Protein AF-A0A527JFG0-F1 (afdb_monomer_lite)

pLDDT: mean 91.35, std 10.37, range [49.12, 97.56]

Foldseek 3Di:
DPPQKAFDPDKAWFADPPPRAIKIFGIWGRPDVQIWTWIWDADPVGIDIDTHNDTHHDDD

Secondary structure (DSSP, 8-state):
----EEEEEEEEEEE-TTT--EEEEEEEE-SSSS-EEEEEEEETTEEEEEEES--EE---

Sequence (60 aa):
MVNAVIALQTQIKAKHPTTGKPITIVGVDTSTPEPRLIVVHRGPKGIYAEAVDHAEEVPE

Structure (mmCIF, N/CA/C/O backbone):
data_AF-A0A527JFG0-F1
#
_entry.id   AF-A0A527JFG0-F1
#
loop_
_atom_site.group_PDB
_atom_site.id
_atom_site.type_symbol
_atom_site.label_atom_id
_atom_site.label_alt_id
_atom_site.label_comp_id
_atom_site.label_asym_id
_atom_site.label_entity_id
_atom_site.label_seq_id
_atom_site.pdbx_PDB_ins_code
_atom_site.Cartn_x
_atom_site.Cartn_y
_atom_site.Cartn_z
_atom_site.occupancy
_atom_site.B_iso_or_equiv
_atom_site.auth_seq_id
_atom_site.auth_comp_id
_atom_site.auth_asym_id
_atom_site.auth_atom_id
_atom_site.pdbx_PDB_model_num
ATOM 1 N N . MET A 1 1 ? 9.521 -9.948 -20.181 1.00 49.12 1 MET A N 1
AT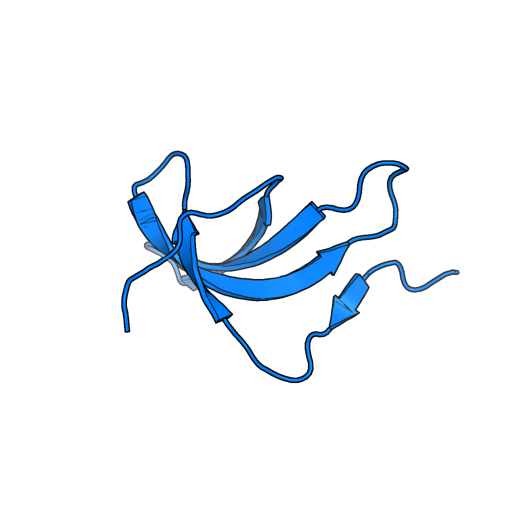OM 2 C CA . MET A 1 1 ? 8.519 -9.360 -19.269 1.00 49.12 1 MET A CA 1
ATOM 3 C C . MET A 1 1 ? 9.250 -8.977 -18.002 1.00 49.12 1 MET A C 1
ATOM 5 O O . MET A 1 1 ? 9.746 -9.868 -17.327 1.00 49.12 1 MET A O 1
ATOM 9 N N . VAL A 1 2 ? 9.420 -7.684 -17.734 1.00 54.84 2 VAL A N 1
ATOM 10 C CA . VAL A 1 2 ? 9.929 -7.249 -16.429 1.00 54.84 2 VAL A CA 1
ATOM 11 C C . VAL A 1 2 ? 8.742 -7.362 -15.479 1.00 54.84 2 VAL A C 1
ATOM 13 O O . VAL A 1 2 ? 7.720 -6.724 -15.721 1.00 54.84 2 VAL A O 1
ATOM 16 N N . ASN A 1 3 ? 8.823 -8.238 -14.476 1.00 60.53 3 ASN A N 1
ATOM 17 C CA . ASN A 1 3 ? 7.824 -8.273 -13.409 1.00 60.53 3 ASN A CA 1
ATOM 18 C C . ASN A 1 3 ? 7.918 -6.940 -12.673 1.00 60.53 3 ASN A C 1
ATOM 20 O O . ASN A 1 3 ? 8.865 -6.701 -11.932 1.00 60.53 3 ASN A O 1
ATOM 24 N N . ALA A 1 4 ? 6.972 -6.056 -12.961 1.00 85.69 4 ALA A N 1
ATOM 25 C CA . ALA A 1 4 ? 7.051 -4.650 -12.607 1.00 85.69 4 ALA A CA 1
ATOM 26 C C . ALA A 1 4 ? 6.574 -4.345 -11.181 1.00 85.69 4 ALA A C 1
ATOM 28 O O . ALA A 1 4 ? 6.392 -3.188 -10.844 1.00 85.69 4 ALA A O 1
ATOM 29 N N . VAL A 1 5 ? 6.372 -5.364 -10.342 1.00 92.56 5 VAL A N 1
ATOM 30 C CA . VAL A 1 5 ? 5.998 -5.191 -8.936 1.00 92.56 5 VAL A CA 1
ATOM 31 C C . VAL A 1 5 ? 7.052 -5.844 -8.055 1.00 92.56 5 VAL A C 1
ATOM 33 O O . VAL A 1 5 ? 7.305 -7.046 -8.151 1.00 92.56 5 VAL A O 1
ATOM 36 N N . ILE A 1 6 ? 7.641 -5.044 -7.173 1.00 94.56 6 ILE A N 1
ATOM 37 C CA . ILE A 1 6 ? 8.598 -5.471 -6.158 1.00 94.56 6 ILE A CA 1
ATOM 38 C C . ILE A 1 6 ? 7.831 -5.642 -4.849 1.00 94.56 6 ILE A C 1
ATOM 40 O O . ILE A 1 6 ? 7.330 -4.668 -4.290 1.00 94.56 6 ILE A O 1
ATOM 44 N N . ALA A 1 7 ? 7.718 -6.874 -4.355 1.00 95.44 7 ALA A N 1
ATOM 45 C CA . ALA A 1 7 ? 7.108 -7.135 -3.054 1.00 95.44 7 ALA A CA 1
ATOM 46 C C . ALA A 1 7 ? 8.018 -6.640 -1.919 1.00 95.44 7 ALA A C 1
ATOM 48 O O . ALA A 1 7 ? 9.236 -6.830 -1.962 1.00 95.44 7 ALA A O 1
ATOM 49 N N . LEU A 1 8 ? 7.429 -6.031 -0.889 1.00 94.88 8 LEU A N 1
ATOM 50 C CA . LEU A 1 8 ? 8.170 -5.627 0.303 1.00 94.88 8 LEU A CA 1
ATOM 51 C C . LEU A 1 8 ? 8.468 -6.842 1.188 1.00 94.88 8 LEU A C 1
ATOM 53 O O . LEU A 1 8 ? 7.633 -7.731 1.343 1.00 94.88 8 LEU A O 1
ATOM 57 N N . GLN A 1 9 ? 9.644 -6.848 1.822 1.00 94.62 9 GLN A N 1
ATOM 58 C CA . GLN A 1 9 ? 9.988 -7.862 2.828 1.00 94.62 9 GLN A CA 1
ATOM 59 C C . GLN A 1 9 ? 9.111 -7.746 4.082 1.00 94.62 9 GLN A C 1
ATOM 61 O O . GLN A 1 9 ? 8.744 -8.758 4.675 1.00 94.62 9 GLN A O 1
ATOM 66 N N . THR A 1 10 ? 8.739 -6.515 4.445 1.00 94.88 10 THR A N 1
ATOM 67 C CA . THR A 1 10 ? 7.865 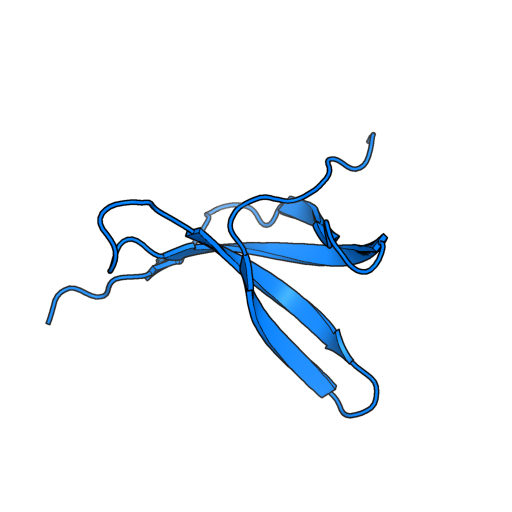-6.206 5.579 1.00 94.88 10 THR A CA 1
ATOM 68 C C . THR A 1 10 ? 6.668 -5.407 5.089 1.00 94.88 10 THR A C 1
ATOM 70 O O . THR A 1 10 ? 6.823 -4.429 4.360 1.00 94.88 10 THR A O 1
ATOM 73 N N . GLN A 1 11 ? 5.471 -5.818 5.502 1.00 94.75 11 GLN A N 1
ATOM 74 C CA . GLN A 1 11 ? 4.241 -5.092 5.201 1.00 94.75 11 GLN A CA 1
ATOM 75 C C . GLN A 1 11 ? 4.101 -3.882 6.124 1.00 94.75 11 GLN A C 1
ATOM 77 O O . GLN A 1 11 ? 4.290 -4.002 7.335 1.00 94.75 11 GLN A O 1
ATOM 82 N N . ILE A 1 12 ? 3.728 -2.735 5.561 1.00 95.75 12 ILE A N 1
ATOM 83 C CA . ILE A 1 12 ? 3.613 -1.477 6.307 1.00 95.75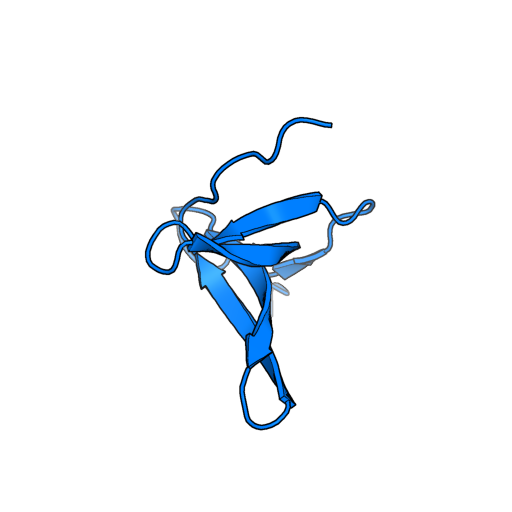 12 ILE A CA 1
ATOM 84 C C . ILE A 1 12 ? 2.132 -1.140 6.473 1.00 95.75 12 ILE A C 1
ATOM 86 O O . ILE A 1 12 ? 1.386 -1.089 5.494 1.00 95.75 12 ILE A O 1
ATOM 90 N N . LYS A 1 13 ? 1.686 -0.917 7.713 1.00 96.31 13 LYS A N 1
ATOM 91 C CA . LYS A 1 13 ? 0.326 -0.436 7.991 1.00 96.31 13 LYS A CA 1
ATOM 92 C C . LYS A 1 13 ? 0.268 1.067 7.750 1.00 96.31 13 LYS A C 1
ATOM 94 O O . LYS A 1 13 ? 1.129 1.797 8.222 1.00 96.31 13 LYS A O 1
ATOM 99 N N . ALA A 1 14 ? -0.757 1.517 7.041 1.00 96.75 14 ALA A N 1
ATOM 100 C CA . ALA A 1 14 ? -0.940 2.924 6.706 1.00 96.75 14 ALA A CA 1
ATOM 101 C C . ALA A 1 14 ? -2.437 3.265 6.609 1.00 96.75 14 ALA A C 1
ATOM 103 O O . ALA A 1 14 ? -3.302 2.394 6.776 1.00 96.75 14 ALA A O 1
ATOM 104 N N . LYS A 1 15 ? -2.757 4.525 6.312 1.00 96.88 15 LYS A N 1
ATOM 105 C CA . LYS A 1 15 ? -4.105 4.952 5.909 1.00 96.88 15 LYS A CA 1
ATOM 106 C C . LYS A 1 15 ? -4.130 5.357 4.442 1.00 96.88 15 LYS A C 1
ATOM 108 O O . LYS A 1 15 ? -3.188 5.950 3.920 1.00 96.88 15 LYS A O 1
ATOM 113 N N . HIS A 1 16 ? -5.236 5.029 3.779 1.00 95.88 16 HIS A N 1
ATOM 114 C CA . HIS A 1 16 ? -5.481 5.438 2.404 1.00 95.88 16 HIS A CA 1
ATOM 115 C C . HIS A 1 16 ? -5.603 6.967 2.331 1.00 95.88 16 HIS A C 1
ATOM 117 O O . HIS A 1 16 ? -6.467 7.510 3.027 1.00 95.88 16 HIS A O 1
ATOM 123 N N . PRO A 1 17 ? -4.854 7.660 1.456 1.00 91.50 17 PRO A N 1
ATOM 124 C CA . PRO A 1 17 ? -4.782 9.125 1.465 1.00 91.50 17 PRO A CA 1
ATOM 125 C C . PRO A 1 17 ? -6.123 9.799 1.146 1.00 91.50 17 PRO A C 1
ATOM 127 O O . PRO A 1 17 ? -6.431 10.866 1.656 1.00 91.50 17 PRO A O 1
ATOM 130 N N . THR A 1 18 ? -6.968 9.171 0.320 1.00 93.19 18 THR A N 1
ATOM 131 C CA . THR A 1 18 ? -8.273 9.755 -0.048 1.00 93.19 18 THR A CA 1
ATOM 132 C C . THR A 1 18 ? -9.448 9.268 0.796 1.00 93.19 18 THR A C 1
ATOM 134 O O . THR A 1 18 ? -10.456 9.962 0.885 1.00 93.19 18 THR A O 1
ATOM 137 N N . THR A 1 19 ? -9.368 8.072 1.395 1.00 92.19 19 THR A N 1
ATOM 138 C CA . THR A 1 19 ? -10.520 7.467 2.093 1.00 92.19 19 THR A CA 1
ATOM 139 C C . THR A 1 19 ? -10.334 7.394 3.602 1.00 92.19 19 THR A C 1
ATOM 141 O O . THR A 1 19 ? -11.286 7.064 4.307 1.00 92.19 19 THR A O 1
ATOM 144 N N . GLY A 1 20 ? -9.119 7.639 4.106 1.00 92.62 20 GLY A N 1
ATOM 145 C CA . GLY A 1 20 ? -8.750 7.488 5.515 1.00 92.62 20 GLY A CA 1
ATOM 146 C C . GLY A 1 20 ? -8.829 6.049 6.037 1.00 92.62 20 GLY A C 1
ATOM 147 O O . GLY A 1 20 ? -8.591 5.806 7.222 1.00 92.62 20 GLY A O 1
ATOM 148 N N . LYS A 1 21 ? -9.186 5.076 5.188 1.00 92.88 21 LYS A N 1
ATOM 149 C CA . LYS A 1 21 ? -9.368 3.682 5.598 1.00 92.88 21 LYS A CA 1
ATOM 150 C C . LYS A 1 21 ? -8.020 3.019 5.884 1.00 92.88 21 LYS A C 1
ATOM 152 O O . LYS A 1 21 ? -7.045 3.332 5.202 1.00 92.88 21 LYS A O 1
ATOM 157 N N . PRO A 1 22 ? -7.964 2.069 6.832 1.00 95.56 22 PRO A N 1
ATOM 158 C CA . PRO A 1 22 ? -6.770 1.265 7.050 1.00 95.56 22 PRO A CA 1
ATOM 159 C C . PRO A 1 22 ? -6.400 0.474 5.795 1.00 95.56 22 PRO A C 1
ATOM 161 O O . PRO A 1 22 ? -7.249 -0.202 5.204 1.00 95.56 22 PRO A O 1
ATOM 164 N N . ILE A 1 23 ? -5.125 0.536 5.429 1.00 97.06 23 ILE A N 1
ATOM 165 C CA . ILE A 1 23 ? -4.535 -0.192 4.307 1.00 97.06 23 ILE A CA 1
ATOM 166 C C . ILE A 1 23 ? -3.227 -0.850 4.740 1.00 97.06 23 ILE A C 1
ATOM 168 O O . ILE A 1 23 ? -2.680 -0.576 5.812 1.00 97.06 23 ILE A O 1
ATOM 172 N N . THR A 1 24 ? -2.717 -1.742 3.903 1.00 97.56 24 THR A N 1
ATOM 173 C CA . THR A 1 24 ? -1.411 -2.367 4.095 1.00 97.56 24 THR A CA 1
ATOM 174 C C . THR A 1 24 ? -0.614 -2.267 2.807 1.00 97.56 24 THR A C 1
ATOM 176 O O . THR A 1 24 ? -1.062 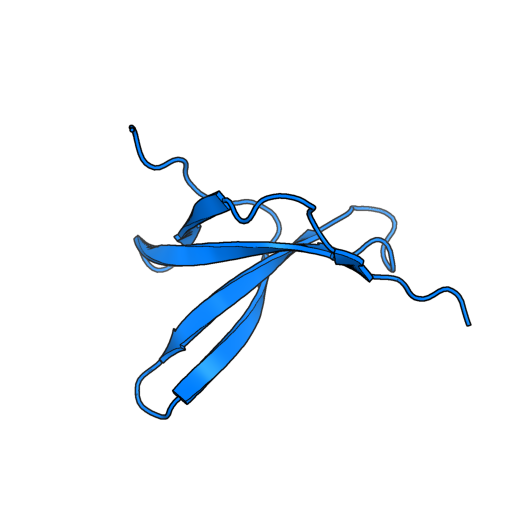-2.745 1.771 1.00 97.56 24 THR A O 1
ATOM 179 N N . ILE A 1 25 ? 0.554 -1.638 2.863 1.00 97.31 25 ILE A N 1
ATOM 180 C CA . ILE A 1 25 ? 1.475 -1.533 1.734 1.00 97.31 25 ILE A CA 1
ATOM 181 C C . ILE A 1 25 ? 2.240 -2.855 1.638 1.00 97.31 25 ILE A C 1
ATOM 183 O O . ILE A 1 25 ? 2.855 -3.294 2.613 1.00 97.31 25 ILE A O 1
ATOM 187 N N . VAL A 1 26 ? 2.178 -3.496 0.472 1.00 97.56 26 VAL A N 1
ATOM 188 C CA . VAL A 1 26 ? 2.742 -4.838 0.232 1.00 97.56 26 VAL A CA 1
ATOM 189 C C . VAL A 1 26 ? 3.796 -4.860 -0.870 1.00 97.56 26 VAL A C 1
ATOM 191 O O . VAL A 1 26 ? 4.520 -5.844 -1.006 1.00 97.56 26 VAL A O 1
ATOM 194 N N . GLY A 1 27 ? 3.901 -3.794 -1.661 1.00 96.75 27 GLY A N 1
ATOM 195 C CA . GLY A 1 27 ? 4.838 -3.734 -2.772 1.00 96.75 27 GLY A CA 1
ATOM 196 C C . GLY A 1 27 ? 4.965 -2.346 -3.377 1.00 96.75 27 GLY A C 1
ATOM 197 O O . GLY A 1 27 ? 4.270 -1.411 -2.984 1.00 96.75 27 GLY A O 1
ATOM 198 N N . VAL A 1 28 ? 5.848 -2.250 -4.363 1.00 96.38 28 VAL A N 1
ATOM 199 C CA . VAL A 1 28 ? 6.074 -1.067 -5.191 1.00 96.38 28 VAL A CA 1
ATOM 200 C C . VAL A 1 28 ? 5.947 -1.478 -6.654 1.00 96.38 28 VAL A C 1
ATOM 202 O O . VAL A 1 28 ? 6.615 -2.414 -7.090 1.00 96.38 28 VAL A O 1
ATOM 205 N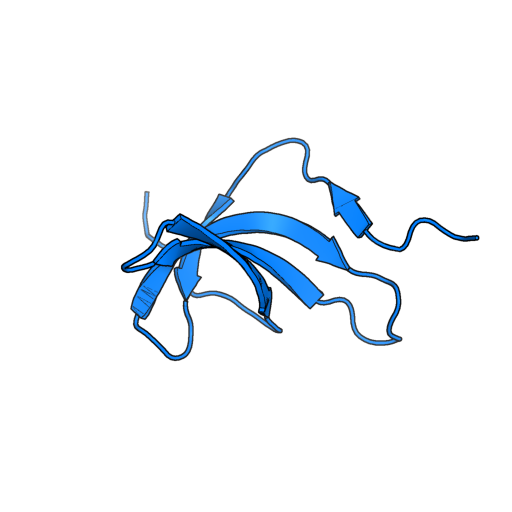 N . ASP A 1 29 ? 5.086 -0.797 -7.400 1.00 95.38 29 ASP A N 1
ATOM 206 C CA . ASP A 1 29 ? 4.975 -0.904 -8.852 1.00 95.38 29 ASP A CA 1
ATOM 207 C C . ASP A 1 29 ? 5.983 0.042 -9.513 1.00 95.38 29 ASP A C 1
ATOM 209 O O . ASP A 1 29 ? 5.975 1.245 -9.258 1.00 95.38 29 ASP A O 1
ATOM 213 N N . THR A 1 30 ? 6.858 -0.512 -10.345 1.00 94.50 30 THR A N 1
ATOM 214 C CA . THR A 1 30 ? 7.901 0.177 -11.112 1.00 94.50 30 THR A CA 1
ATOM 215 C C . THR A 1 30 ? 7.663 0.065 -12.622 1.00 94.50 30 THR A C 1
ATOM 217 O O . THR A 1 30 ? 8.605 0.177 -13.407 1.00 94.50 30 THR A O 1
ATOM 220 N N . SER A 1 31 ? 6.433 -0.240 -13.054 1.00 91.19 31 SER A N 1
ATOM 221 C CA . SER A 1 31 ? 6.057 -0.275 -14.477 1.00 91.19 31 SER A CA 1
ATOM 222 C C . SER A 1 31 ? 6.018 1.118 -15.104 1.00 91.19 31 SER A C 1
ATOM 224 O O . SER A 1 31 ? 6.171 1.253 -16.319 1.00 91.19 31 SER A O 1
ATOM 226 N N . THR A 1 32 ? 5.836 2.147 -14.278 1.00 87.44 32 THR A N 1
ATOM 227 C CA . THR A 1 32 ? 5.790 3.560 -14.654 1.00 87.44 32 THR A CA 1
ATOM 228 C C . THR A 1 32 ? 7.079 4.289 -14.254 1.00 87.44 32 THR A C 1
ATOM 230 O O . THR A 1 32 ? 7.770 3.848 -13.335 1.00 87.44 32 THR A O 1
ATOM 233 N N . PRO A 1 33 ? 7.417 5.425 -14.905 1.00 89.69 33 PRO A N 1
ATOM 234 C CA . PRO A 1 33 ? 8.570 6.247 -14.516 1.00 89.69 33 PRO A CA 1
ATOM 235 C C . PRO A 1 33 ? 8.521 6.728 -13.060 1.00 89.69 33 PRO A C 1
ATOM 237 O O . PRO A 1 33 ? 9.561 6.891 -12.429 1.00 89.69 33 PRO A O 1
ATOM 240 N N . GLU A 1 34 ? 7.314 6.939 -12.539 1.00 93.12 34 GLU A N 1
ATOM 241 C CA . GLU A 1 34 ? 7.053 7.266 -11.140 1.00 93.12 34 GLU A CA 1
ATOM 242 C C . GLU A 1 34 ? 6.577 5.998 -10.419 1.00 93.12 34 GLU A C 1
ATOM 244 O O . GLU A 1 34 ? 5.509 5.486 -10.766 1.00 93.12 34 GLU A O 1
ATOM 249 N N . PRO A 1 35 ? 7.351 5.449 -9.464 1.00 93.38 35 PRO A N 1
ATOM 250 C CA . PRO A 1 35 ? 6.950 4.261 -8.725 1.00 93.38 35 PRO A CA 1
ATOM 251 C C . PRO A 1 35 ? 5.720 4.510 -7.856 1.00 93.38 35 PRO A C 1
ATOM 253 O O . PRO A 1 35 ? 5.580 5.574 -7.255 1.00 93.38 35 PRO A O 1
ATOM 256 N N . ARG A 1 36 ? 4.853 3.505 -7.744 1.00 96.31 36 ARG A N 1
ATOM 257 C CA . ARG A 1 36 ? 3.594 3.595 -6.987 1.00 96.31 36 ARG A CA 1
ATOM 258 C C . ARG A 1 36 ? 3.538 2.520 -5.913 1.00 96.31 36 ARG A C 1
ATOM 260 O O . ARG A 1 36 ? 4.102 1.441 -6.073 1.00 96.31 36 ARG A O 1
ATOM 267 N N . LEU A 1 37 ? 2.848 2.785 -4.814 1.00 97.00 37 LEU A N 1
ATOM 268 C CA . LEU A 1 37 ? 2.669 1.824 -3.732 1.00 97.00 37 LEU A CA 1
ATOM 269 C C . LEU A 1 37 ? 1.540 0.858 -4.080 1.00 97.00 37 LEU A C 1
ATOM 271 O O . LEU A 1 37 ? 0.421 1.288 -4.348 1.00 97.00 37 LEU A O 1
ATOM 275 N N . ILE A 1 38 ? 1.807 -0.445 -4.014 1.00 97.25 38 ILE A N 1
ATOM 276 C CA . ILE A 1 38 ? 0.756 -1.461 -4.052 1.00 97.25 38 ILE A CA 1
ATOM 277 C C . ILE A 1 38 ? 0.233 -1.663 -2.639 1.00 97.25 38 ILE A C 1
ATOM 279 O O . ILE A 1 38 ? 0.975 -2.063 -1.734 1.00 97.25 38 ILE A O 1
ATOM 283 N N . VAL A 1 39 ? -1.058 -1.409 -2.464 1.00 97.44 39 VAL A N 1
ATOM 284 C CA . VAL A 1 39 ? -1.738 -1.484 -1.174 1.00 97.44 39 VAL A CA 1
ATOM 285 C C . VAL A 1 39 ? -2.857 -2.503 -1.225 1.00 97.44 39 VAL A C 1
ATOM 287 O O . VAL A 1 39 ? -3.503 -2.676 -2.254 1.00 97.44 39 VAL A O 1
ATOM 290 N N . VAL A 1 40 ? -3.098 -3.169 -0.100 1.00 97.38 40 VAL A N 1
ATOM 291 C CA . VAL A 1 40 ? -4.247 -4.048 0.097 1.00 97.38 40 VAL A CA 1
ATOM 292 C C . VAL A 1 40 ? -5.165 -3.494 1.169 1.00 97.38 40 VAL A C 1
ATOM 294 O O . VAL A 1 40 ? -4.719 -2.956 2.186 1.00 97.38 40 VAL A O 1
ATOM 297 N N . HIS A 1 41 ? -6.466 -3.640 0.951 1.00 95.56 41 HIS A N 1
ATOM 298 C CA . HIS A 1 41 ? -7.474 -3.169 1.889 1.00 95.56 41 HIS A CA 1
ATOM 299 C C . HIS A 1 41 ? -8.719 -4.059 1.872 1.00 95.56 41 HIS A C 1
ATOM 301 O O . HIS A 1 41 ? -9.018 -4.749 0.893 1.00 95.56 41 HIS A O 1
ATOM 307 N N . ARG A 1 42 ? -9.475 -4.052 2.976 1.00 93.50 42 ARG A N 1
ATOM 308 C CA . ARG A 1 42 ? -10.756 -4.765 3.068 1.00 93.50 42 ARG A CA 1
ATOM 309 C C . ARG A 1 42 ? -11.885 -3.857 2.582 1.00 93.50 42 ARG A C 1
ATOM 311 O O . ARG A 1 42 ? -12.107 -2.778 3.127 1.00 93.50 42 ARG A O 1
ATOM 318 N N . GLY A 1 43 ? -12.592 -4.296 1.549 1.00 89.19 43 GLY A N 1
ATOM 319 C CA . GLY A 1 43 ? -13.807 -3.667 1.041 1.00 89.19 43 GLY A CA 1
ATOM 320 C C . GLY A 1 43 ? -15.074 -4.430 1.454 1.00 89.19 43 GLY A C 1
ATOM 321 O O . GLY A 1 43 ? -14.991 -5.477 2.096 1.00 89.19 43 GLY A O 1
ATOM 322 N N . PRO A 1 44 ? -16.265 -3.952 1.049 1.00 90.56 44 PRO A N 1
ATOM 323 C CA . PRO A 1 44 ? -17.545 -4.565 1.424 1.00 90.56 44 PRO A CA 1
ATOM 324 C C . PRO A 1 44 ? -17.735 -6.004 0.924 1.00 90.56 44 PRO A C 1
ATOM 326 O O . PRO A 1 44 ? -18.531 -6.744 1.489 1.00 90.56 44 PRO A O 1
ATOM 329 N N . LYS A 1 45 ? -17.035 -6.392 -0.150 1.00 94.19 45 LYS A N 1
ATOM 330 C CA . LYS A 1 45 ? -17.191 -7.697 -0.811 1.00 94.19 45 LYS A CA 1
ATOM 331 C C . LYS A 1 45 ? -15.902 -8.533 -0.842 1.00 94.19 45 LYS A C 1
ATOM 333 O O . LYS A 1 45 ? -15.873 -9.550 -1.525 1.00 94.19 45 LYS A O 1
ATOM 338 N N . GLY A 1 46 ? -14.838 -8.128 -0.139 1.00 95.00 46 GLY A N 1
ATOM 339 C CA . GLY A 1 46 ? -13.579 -8.881 -0.150 1.00 95.00 46 GLY A CA 1
ATOM 340 C C . GLY A 1 46 ? -12.329 -8.065 0.169 1.00 95.00 46 GLY A C 1
ATOM 341 O O . GLY A 1 46 ? -12.403 -6.984 0.752 1.00 95.00 46 GLY A O 1
ATOM 342 N N . ILE A 1 47 ? -11.176 -8.619 -0.206 1.00 96.12 47 ILE A N 1
ATOM 343 C CA . ILE A 1 47 ? -9.860 -7.976 -0.129 1.00 96.12 47 ILE A CA 1
ATOM 344 C C . ILE A 1 47 ? -9.496 -7.505 -1.535 1.00 96.12 47 ILE A C 1
ATOM 346 O O . ILE A 1 47 ? -9.637 -8.264 -2.491 1.00 96.12 47 ILE A O 1
ATOM 350 N N . TYR A 1 48 ? -9.043 -6.264 -1.643 1.00 95.88 48 TYR A N 1
ATOM 351 C CA . TYR A 1 48 ? -8.698 -5.619 -2.906 1.00 95.88 48 TYR A CA 1
ATOM 352 C C . TYR A 1 48 ? -7.258 -5.137 -2.864 1.00 95.88 48 TYR A C 1
ATOM 354 O O . TYR A 1 48 ? -6.740 -4.860 -1.782 1.00 95.88 48 TYR A O 1
ATOM 362 N N . ALA A 1 49 ? -6.641 -5.048 -4.040 1.00 95.44 49 ALA A N 1
ATOM 363 C CA . ALA A 1 49 ? -5.336 -4.442 -4.232 1.00 95.44 49 ALA A CA 1
ATOM 364 C C . ALA A 1 49 ? -5.454 -3.275 -5.214 1.00 95.44 49 ALA A C 1
ATOM 366 O O . ALA A 1 49 ? -6.154 -3.390 -6.222 1.00 95.44 49 ALA A O 1
ATOM 367 N N . GLU A 1 50 ? -4.763 -2.179 -4.931 1.00 95.50 50 GLU A N 1
ATOM 368 C CA . GLU A 1 50 ? -4.691 -1.016 -5.814 1.00 95.50 50 GLU A CA 1
ATOM 369 C C . GLU A 1 50 ? -3.321 -0.336 -5.729 1.00 95.50 50 GLU A C 1
ATOM 371 O O . GLU A 1 50 ? -2.561 -0.559 -4.785 1.00 95.50 50 GLU A O 1
ATOM 376 N N . ALA A 1 51 ? -3.004 0.473 -6.740 1.00 95.69 51 ALA A N 1
ATOM 377 C CA . ALA A 1 51 ? -1.797 1.287 -6.781 1.00 95.69 51 ALA A CA 1
ATOM 378 C C . ALA A 1 51 ? -2.128 2.727 -6.363 1.00 95.69 51 ALA A C 1
ATOM 380 O O . ALA A 1 51 ? -2.975 3.371 -6.992 1.00 95.69 51 ALA A O 1
ATOM 381 N N . VAL A 1 52 ? -1.436 3.240 -5.346 1.00 96.06 52 VAL A N 1
ATOM 382 C CA . VAL A 1 52 ? -1.569 4.616 -4.842 1.00 96.06 52 VAL A CA 1
ATOM 383 C C . VAL A 1 52 ? -0.226 5.332 -4.885 1.00 96.06 52 VAL A C 1
ATOM 385 O O . VAL A 1 52 ? 0.824 4.706 -4.769 1.00 96.06 52 VAL A O 1
ATOM 388 N N . ASP A 1 53 ? -0.247 6.652 -5.033 1.00 96.06 53 ASP A N 1
ATOM 389 C CA . ASP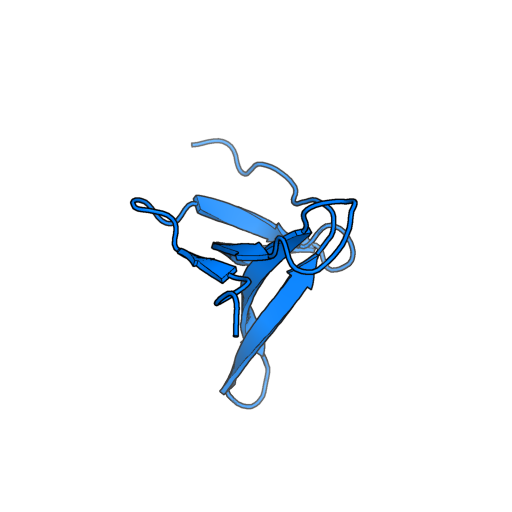 A 1 53 ? 0.992 7.427 -5.180 1.00 96.06 53 ASP A CA 1
ATOM 390 C C . ASP A 1 53 ? 1.680 7.655 -3.825 1.00 96.06 53 ASP A C 1
ATOM 392 O O . ASP A 1 53 ? 2.900 7.743 -3.738 1.00 96.06 53 ASP A O 1
ATOM 396 N N . HIS A 1 54 ? 0.895 7.714 -2.747 1.00 95.31 54 HIS A N 1
ATOM 397 C CA . HIS A 1 54 ? 1.372 7.835 -1.371 1.00 95.31 54 HIS A CA 1
ATOM 398 C C . HIS A 1 54 ? 0.353 7.245 -0.386 1.00 95.31 54 HIS A C 1
ATOM 400 O O . HIS A 1 54 ? -0.771 6.903 -0.758 1.00 95.31 54 HIS A O 1
ATOM 406 N N . ALA A 1 55 ? 0.749 7.128 0.879 1.00 95.38 55 ALA A N 1
ATOM 407 C CA . ALA A 1 55 ? -0.113 6.722 1.982 1.00 95.38 55 ALA A CA 1
ATOM 408 C C . ALA A 1 55 ? 0.221 7.543 3.233 1.00 95.38 55 ALA A C 1
ATOM 410 O O . ALA A 1 55 ? 1.347 8.014 3.381 1.00 95.38 55 ALA A O 1
ATOM 411 N N . GLU A 1 56 ? -0.750 7.710 4.127 1.00 94.56 56 GLU A N 1
ATOM 412 C CA . GLU A 1 56 ? -0.532 8.410 5.393 1.00 94.56 56 GLU A CA 1
ATOM 413 C C . GLU A 1 56 ? 0.020 7.447 6.447 1.00 94.56 56 GLU A C 1
ATOM 415 O O . GLU A 1 56 ? -0.514 6.349 6.653 1.00 94.56 56 GLU A O 1
ATOM 420 N N . GLU A 1 57 ? 1.079 7.875 7.130 1.00 89.06 57 GLU A N 1
ATOM 421 C CA . GLU A 1 57 ? 1.677 7.131 8.233 1.00 89.06 57 GLU A CA 1
ATOM 422 C C . GLU A 1 57 ? 0.687 6.992 9.399 1.00 89.06 57 GLU A C 1
ATOM 424 O O . GLU A 1 57 ? -0.069 7.910 9.731 1.00 89.06 57 GLU A O 1
ATOM 429 N N . VAL A 1 58 ? 0.679 5.816 10.025 1.00 83.56 58 VAL A N 1
ATOM 430 C CA . VAL A 1 58 ? -0.032 5.596 11.285 1.00 83.56 58 VAL A CA 1
ATOM 431 C C . VAL A 1 58 ? 1.031 5.547 12.380 1.00 83.56 58 VAL A C 1
ATOM 433 O O . VAL A 1 58 ? 1.904 4.689 12.276 1.00 83.56 58 VAL A O 1
ATOM 436 N N . PRO A 1 59 ? 0.981 6.432 13.396 1.00 69.50 59 PRO A N 1
ATOM 437 C CA . PRO A 1 59 ? 1.923 6.386 14.511 1.00 69.50 59 PRO A CA 1
ATOM 438 C C . PRO A 1 59 ? 1.881 5.011 15.188 1.00 69.50 59 PRO A C 1
ATOM 440 O O . PRO A 1 59 ? 0.784 4.469 15.366 1.00 69.50 59 PRO A O 1
ATOM 443 N N . GLU A 1 60 ? 3.054 4.463 15.520 1.00 60.81 60 GLU A N 1
ATOM 444 C CA . GLU A 1 60 ? 3.197 3.182 16.236 1.00 60.81 60 GLU A CA 1
ATOM 445 C C . GLU A 1 60 ? 2.522 3.182 17.616 1.00 60.81 60 GLU A C 1
ATOM 447 O O . GLU A 1 60 ? 2.602 4.207 18.335 1.00 60.81 60 GLU A O 1
#

Radius of gyration: 11.72 Å; chains: 1; bounding box: 28×19×36 Å